Protein AF-A0A3D4XST3-F1 (afdb_monomer_lite)

Radius of gyration: 16.8 Å; chains: 1; bounding box: 38×19×47 Å

Sequence (71 aa):
MKPSIEQKLQNLCERHDEISALLSEPETQGNQNKFRSLSQEYAQISPLVDCYKRYEQLLDALSAAKDMAND

Structure (mmCIF, N/CA/C/O backbone):
d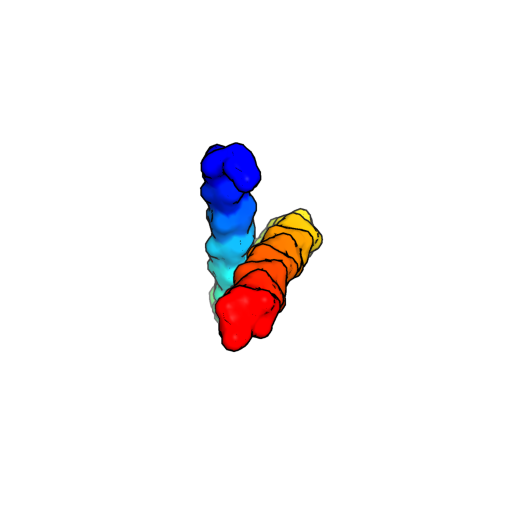ata_AF-A0A3D4XST3-F1
#
_entry.id   AF-A0A3D4XST3-F1
#
loop_
_atom_site.group_PDB
_atom_site.id
_atom_site.type_symbol
_atom_site.label_atom_id
_atom_site.label_alt_id
_atom_site.label_comp_id
_atom_site.label_asym_id
_atom_site.label_entity_id
_atom_site.label_seq_id
_atom_site.pdbx_PDB_ins_code
_atom_site.Cartn_x
_atom_site.Cartn_y
_atom_site.Cartn_z
_atom_site.occupancy
_atom_site.B_iso_or_equiv
_atom_site.auth_seq_id
_atom_site.auth_comp_id
_atom_site.auth_asym_id
_atom_site.auth_atom_id
_atom_site.pdbx_PDB_model_num
ATOM 1 N N . MET A 1 1 ? 18.320 0.601 -4.633 1.00 81.19 1 MET A N 1
ATOM 2 C CA . MET A 1 1 ? 18.033 1.444 -3.448 1.00 81.19 1 MET A CA 1
ATOM 3 C C . MET A 1 1 ? 18.926 0.989 -2.288 1.00 81.19 1 MET A C 1
ATOM 5 O O . MET A 1 1 ? 19.574 -0.040 -2.431 1.00 81.19 1 MET A O 1
ATOM 9 N N . LYS A 1 2 ? 19.049 1.727 -1.170 1.00 94.19 2 LYS A N 1
ATOM 10 C CA . LYS A 1 2 ? 19.689 1.148 0.031 1.00 94.19 2 LYS A CA 1
ATOM 11 C C . LYS A 1 2 ? 18.781 0.026 0.562 1.00 94.19 2 LYS A C 1
ATOM 13 O O . LYS A 1 2 ? 17.612 0.334 0.795 1.00 94.19 2 LYS A O 1
ATOM 18 N N . PRO A 1 3 ? 19.289 -1.192 0.834 1.00 94.00 3 PRO A N 1
ATOM 19 C CA . PRO A 1 3 ? 18.447 -2.315 1.269 1.00 94.00 3 PRO A CA 1
ATOM 20 C C . PRO A 1 3 ? 17.588 -2.002 2.503 1.00 94.00 3 PRO A C 1
ATOM 22 O O . PRO A 1 3 ? 16.435 -2.399 2.597 1.00 94.00 3 PRO A O 1
ATOM 25 N N . SER A 1 4 ? 18.116 -1.203 3.432 1.00 95.62 4 SER A N 1
ATOM 26 C CA . SER A 1 4 ? 17.393 -0.803 4.643 1.00 95.62 4 SER A CA 1
ATOM 27 C C . SER A 1 4 ? 16.228 0.162 4.405 1.00 95.62 4 SER A C 1
ATOM 29 O O . SER A 1 4 ? 15.331 0.237 5.240 1.00 95.62 4 SER A O 1
ATOM 31 N N . ILE A 1 5 ? 16.238 0.936 3.316 1.00 95.38 5 ILE A N 1
ATOM 32 C CA . ILE A 1 5 ? 15.112 1.808 2.942 1.00 95.38 5 ILE A CA 1
ATOM 33 C C . ILE A 1 5 ? 14.044 0.979 2.234 1.00 95.38 5 ILE A C 1
ATOM 35 O O . ILE A 1 5 ? 12.866 1.138 2.529 1.00 95.38 5 ILE A O 1
ATOM 39 N N . GLU A 1 6 ? 14.470 0.065 1.365 1.00 94.94 6 GLU A N 1
ATOM 40 C CA . GLU A 1 6 ? 13.601 -0.888 0.671 1.00 94.94 6 GLU A CA 1
ATOM 41 C C . GLU A 1 6 ? 12.760 -1.695 1.651 1.00 94.94 6 GLU A C 1
ATOM 43 O O . GLU A 1 6 ? 11.537 -1.639 1.612 1.00 94.94 6 GLU A O 1
ATOM 48 N N . GLN A 1 7 ? 13.412 -2.311 2.637 1.00 97.19 7 GLN A N 1
ATOM 49 C CA . GLN A 1 7 ? 12.727 -3.082 3.666 1.00 97.19 7 GLN A CA 1
ATOM 50 C C . GLN A 1 7 ? 11.720 -2.238 4.466 1.00 97.19 7 GLN A C 1
ATOM 52 O O . GLN A 1 7 ? 10.649 -2.715 4.823 1.00 97.19 7 GLN A O 1
ATOM 57 N N . LYS A 1 8 ? 12.025 -0.962 4.733 1.00 97.25 8 LYS A N 1
ATOM 58 C CA . LYS A 1 8 ? 11.083 -0.067 5.425 1.00 97.25 8 LYS A CA 1
ATOM 59 C C . LYS A 1 8 ? 9.855 0.250 4.576 1.00 97.25 8 LYS A C 1
ATOM 61 O O . LYS A 1 8 ? 8.762 0.325 5.125 1.00 97.25 8 LYS A O 1
ATOM 66 N N . LEU A 1 9 ? 10.030 0.458 3.273 1.00 97.38 9 LEU A N 1
ATOM 67 C CA . LEU A 1 9 ? 8.924 0.712 2.348 1.00 97.38 9 LEU A CA 1
ATOM 68 C C . LEU A 1 9 ? 8.067 -0.543 2.157 1.00 97.38 9 LEU A C 1
ATOM 70 O O . LEU A 1 9 ? 6.843 -0.434 2.169 1.00 97.38 9 LEU A O 1
ATOM 74 N N . GLN A 1 10 ? 8.691 -1.723 2.104 1.00 97.00 10 GLN A N 1
ATOM 75 C CA . GLN A 1 10 ? 7.989 -3.005 2.087 1.00 97.00 10 GLN A CA 1
ATOM 76 C C . GLN A 1 10 ? 7.100 -3.169 3.326 1.00 97.00 10 GLN A C 1
ATOM 78 O O . GLN A 1 10 ? 5.899 -3.388 3.199 1.00 97.00 10 GLN A O 1
ATOM 83 N N . ASN A 1 11 ? 7.659 -2.944 4.520 1.00 97.94 11 ASN A N 1
ATOM 84 C CA . ASN A 1 11 ? 6.902 -3.013 5.772 1.00 97.94 11 ASN A CA 1
ATOM 85 C C . ASN A 1 11 ? 5.734 -2.009 5.803 1.00 97.94 11 ASN A C 1
ATOM 87 O O . ASN A 1 11 ? 4.684 -2.297 6.371 1.00 97.94 11 ASN A O 1
ATOM 91 N N . LEU A 1 12 ? 5.897 -0.819 5.209 1.00 97.88 12 LEU A N 1
ATOM 92 C CA . LEU A 1 12 ? 4.806 0.155 5.092 1.00 97.88 12 LEU A CA 1
ATOM 93 C C . LEU A 1 12 ? 3.697 -0.331 4.151 1.00 97.88 12 LEU A C 1
ATOM 95 O O . LEU A 1 12 ? 2.528 -0.073 4.427 1.00 97.88 12 LEU A O 1
ATOM 99 N N . CYS A 1 13 ? 4.040 -1.042 3.076 1.00 98.12 13 CYS A N 1
ATOM 100 C CA . CYS A 1 13 ? 3.054 -1.657 2.187 1.00 98.12 13 CYS A CA 1
ATOM 101 C C . CYS A 1 13 ? 2.283 -2.773 2.898 1.00 98.12 13 CYS A C 1
ATOM 103 O O . CYS A 1 13 ? 1.057 -2.780 2.858 1.00 98.12 13 CYS A O 1
ATOM 105 N N . GLU A 1 14 ? 2.985 -3.652 3.616 1.00 98.31 14 GLU A N 1
ATOM 106 C CA . GLU A 1 14 ? 2.362 -4.707 4.426 1.00 98.31 14 GLU A CA 1
ATOM 107 C C . GLU A 1 14 ? 1.411 -4.113 5.472 1.00 98.31 14 GLU A C 1
ATOM 109 O O . GLU A 1 14 ? 0.268 -4.549 5.600 1.00 98.31 14 GLU A O 1
ATOM 114 N N . ARG A 1 15 ? 1.846 -3.053 6.165 1.00 98.31 15 ARG A N 1
ATOM 115 C CA . ARG A 1 15 ? 1.022 -2.341 7.145 1.00 98.31 15 ARG A CA 1
ATOM 116 C C . ARG A 1 15 ? -0.202 -1.682 6.510 1.00 98.31 15 ARG A C 1
ATOM 118 O O . ARG A 1 15 ? -1.280 -1.696 7.094 1.00 98.31 15 ARG A O 1
ATOM 125 N N . HIS A 1 16 ? -0.055 -1.100 5.326 1.00 98.62 16 HIS A N 1
ATOM 126 C CA . HIS A 1 16 ? -1.169 -0.507 4.591 1.00 98.62 16 HIS A CA 1
ATOM 127 C C . HIS A 1 16 ? -2.238 -1.541 4.23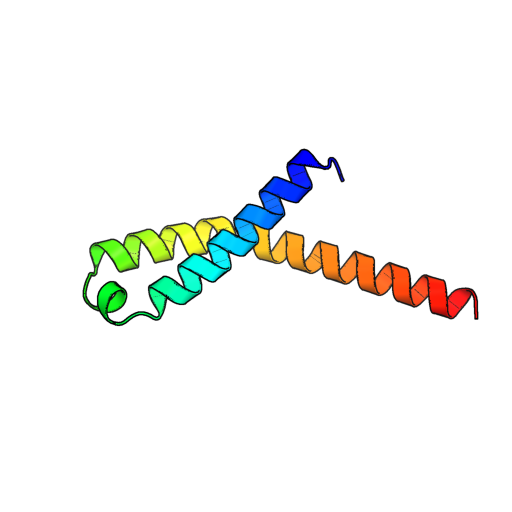6 1.00 98.62 16 HIS A C 1
ATOM 129 O O . HIS A 1 16 ? -3.428 -1.291 4.446 1.00 98.62 16 HIS A O 1
ATOM 135 N N . ASP A 1 17 ? -1.821 -2.711 3.762 1.00 98.25 17 ASP A N 1
ATOM 136 C CA . ASP A 1 17 ? -2.737 -3.791 3.406 1.00 98.25 17 ASP A CA 1
ATOM 137 C C . ASP A 1 17 ? -3.390 -4.404 4.662 1.00 98.25 17 ASP A C 1
ATOM 139 O O . ASP A 1 17 ? -4.598 -4.649 4.673 1.00 98.25 17 ASP A O 1
ATOM 143 N N . GLU A 1 18 ? -2.640 -4.537 5.764 1.00 98.50 18 GLU A N 1
ATOM 144 C CA . GLU A 1 18 ? -3.168 -4.933 7.078 1.00 98.50 18 GLU A CA 1
ATOM 145 C C . GLU A 1 18 ? -4.251 -3.960 7.570 1.00 98.50 18 GLU A C 1
ATOM 147 O O . GLU A 1 18 ? -5.341 -4.381 7.955 1.00 98.50 18 GLU A O 1
ATOM 152 N N . ILE A 1 19 ? -3.992 -2.648 7.532 1.00 98.50 19 ILE A N 1
ATOM 153 C CA . ILE A 1 19 ? -4.971 -1.642 7.961 1.00 98.50 19 ILE A CA 1
ATOM 154 C C . ILE A 1 19 ? -6.213 -1.678 7.068 1.00 98.50 19 ILE A C 1
ATOM 156 O O . ILE A 1 19 ? -7.327 -1.562 7.580 1.00 98.50 19 ILE A O 1
ATOM 160 N N . SER A 1 20 ? -6.043 -1.860 5.756 1.00 98.06 20 SER A N 1
ATOM 161 C CA . SER A 1 20 ? -7.162 -2.016 4.821 1.00 98.06 20 SER A CA 1
ATOM 162 C C . SER A 1 20 ? -8.065 -3.186 5.224 1.00 98.06 20 SER A C 1
ATOM 164 O O . SER A 1 20 ? -9.284 -3.026 5.335 1.00 98.06 20 SER A O 1
ATOM 166 N N . ALA A 1 21 ? -7.461 -4.337 5.540 1.00 98.31 21 ALA A N 1
ATOM 167 C CA . ALA A 1 21 ? -8.181 -5.505 6.031 1.00 98.31 21 ALA A CA 1
ATOM 168 C C . ALA A 1 21 ? -8.892 -5.205 7.360 1.00 98.31 21 ALA A C 1
ATOM 170 O O . ALA A 1 21 ? -10.101 -5.414 7.461 1.00 98.31 21 ALA A O 1
ATOM 171 N N . LEU A 1 22 ? -8.197 -4.616 8.338 1.00 98.25 22 LEU A N 1
ATOM 172 C CA . LEU A 1 22 ? -8.775 -4.257 9.638 1.00 98.25 22 LEU A CA 1
ATOM 173 C C . LEU A 1 22 ? -9.960 -3.290 9.510 1.00 98.25 22 LEU A C 1
ATOM 175 O O . LEU A 1 22 ? -10.940 -3.428 10.238 1.00 98.25 22 LEU A O 1
ATOM 179 N N . LEU A 1 23 ? -9.901 -2.315 8.598 1.00 98.12 23 LEU A N 1
ATOM 180 C CA . LEU A 1 23 ? -10.996 -1.369 8.339 1.00 98.12 23 LEU A CA 1
ATOM 181 C C . LEU A 1 23 ? -12.240 -2.043 7.731 1.00 98.12 23 LEU A C 1
ATOM 183 O O . LEU A 1 23 ? -13.353 -1.525 7.874 1.00 98.12 23 LEU A O 1
ATOM 187 N N . SER A 1 24 ? -12.071 -3.197 7.081 1.00 97.50 24 SER A N 1
ATOM 188 C CA . SER A 1 24 ? -13.173 -4.001 6.539 1.00 97.50 24 SER A CA 1
ATOM 189 C C . SER A 1 24 ? -13.862 -4.889 7.587 1.00 97.50 24 SER A C 1
ATOM 191 O O . SER A 1 24 ? -14.971 -5.367 7.348 1.00 97.50 24 SER A O 1
ATOM 193 N N . GLU A 1 25 ? -13.255 -5.076 8.763 1.00 98.06 25 GLU A N 1
ATOM 194 C CA . GLU A 1 25 ? -13.800 -5.932 9.8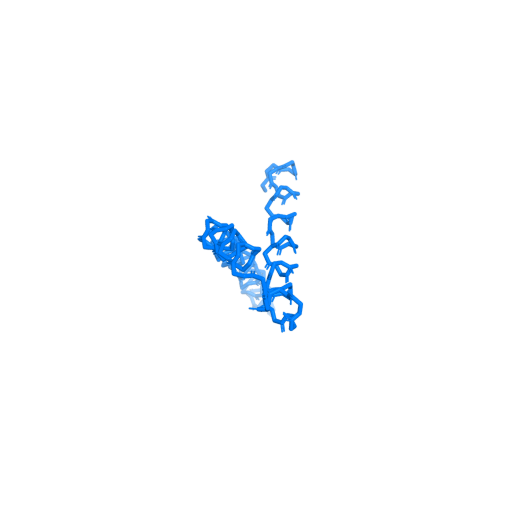18 1.00 98.06 25 GLU A CA 1
ATOM 195 C C . GLU A 1 25 ? -14.990 -5.280 10.551 1.00 98.06 25 GLU A C 1
ATOM 197 O O . GLU A 1 25 ? -14.883 -4.133 11.008 1.00 98.06 25 GLU A O 1
ATOM 202 N N . PRO A 1 26 ? -16.096 -6.018 10.788 1.00 97.75 26 PRO A N 1
ATOM 203 C CA . PRO A 1 26 ? -17.246 -5.516 11.544 1.00 97.75 26 PRO A CA 1
ATOM 204 C C . PRO A 1 26 ? -16.894 -5.027 12.955 1.00 97.75 26 PRO A C 1
ATOM 206 O O . PRO A 1 26 ? -17.452 -4.037 13.425 1.00 97.75 26 PRO A O 1
ATOM 209 N N . GLU A 1 27 ? -15.941 -5.680 13.627 1.00 96.56 27 GLU A N 1
ATOM 210 C CA . GLU A 1 27 ? -15.481 -5.280 14.964 1.00 96.56 27 GLU A CA 1
ATOM 211 C C . GLU A 1 27 ? -14.818 -3.898 14.958 1.00 96.56 27 GLU A C 1
ATOM 213 O O . GLU A 1 27 ? -15.002 -3.097 15.879 1.00 96.56 27 GLU A O 1
ATOM 218 N N . THR A 1 28 ? -14.064 -3.589 13.901 1.00 97.00 28 THR A N 1
ATOM 219 C CA . THR A 1 28 ? -13.443 -2.278 13.720 1.00 97.00 28 THR A CA 1
ATOM 220 C C . THR A 1 28 ? -14.482 -1.228 13.352 1.00 97.00 28 THR A C 1
ATOM 222 O O . THR A 1 28 ? -14.458 -0.138 13.920 1.00 97.00 28 THR A O 1
ATOM 225 N N . GLN A 1 29 ? -15.428 -1.554 12.469 1.00 95.69 29 GLN A N 1
ATOM 226 C CA . GLN A 1 29 ? -16.513 -0.647 12.077 1.00 95.69 29 GLN A CA 1
ATOM 227 C C . GLN A 1 29 ? -17.449 -0.313 13.248 1.00 95.69 29 GLN A C 1
ATOM 229 O O . GLN A 1 29 ? -17.913 0.820 13.364 1.00 95.69 29 GLN A O 1
ATOM 234 N N . GLY A 1 30 ? -17.674 -1.264 14.159 1.00 97.31 30 GLY A N 1
ATOM 235 C CA . GLY A 1 30 ? -18.440 -1.051 15.389 1.00 97.31 30 GLY A CA 1
ATOM 236 C C . GLY A 1 30 ? -17.728 -0.186 16.438 1.00 97.31 30 GLY A C 1
ATOM 237 O O . GLY A 1 30 ? -18.369 0.296 17.371 1.00 97.31 30 GLY A O 1
ATOM 238 N N . ASN A 1 31 ? -16.417 0.049 16.298 1.00 98.00 31 ASN A N 1
ATOM 239 C CA . ASN A 1 31 ? -15.625 0.865 17.215 1.00 98.00 31 ASN A CA 1
ATOM 240 C C . ASN A 1 31 ? -15.117 2.143 16.528 1.00 98.00 31 ASN A C 1
ATOM 242 O O . ASN A 1 31 ? -14.031 2.179 15.947 1.00 98.00 31 ASN A O 1
ATOM 246 N N . GLN A 1 32 ? -15.869 3.237 16.682 1.00 96.31 32 GLN A N 1
ATOM 247 C CA . GLN A 1 32 ? -15.586 4.524 16.035 1.00 96.31 32 GLN A CA 1
ATOM 248 C C . GLN A 1 32 ? -14.170 5.065 16.302 1.00 96.31 32 GLN A C 1
ATOM 250 O O . GLN A 1 32 ? -13.568 5.688 15.425 1.00 96.31 32 GLN A O 1
ATOM 255 N N . ASN A 1 33 ? -13.629 4.852 17.507 1.00 97.94 33 ASN A N 1
ATOM 256 C CA . ASN A 1 33 ? -12.288 5.322 17.858 1.00 97.94 33 ASN A CA 1
ATOM 257 C C . ASN A 1 33 ? -11.212 4.503 17.136 1.00 97.94 33 ASN A C 1
ATOM 259 O O . ASN A 1 33 ? -10.294 5.089 16.561 1.00 97.94 33 ASN A O 1
ATOM 263 N N . LYS A 1 34 ? -11.360 3.169 17.106 1.00 97.94 34 LYS A N 1
ATOM 264 C CA . LYS A 1 34 ? -10.465 2.266 16.365 1.00 97.94 34 LYS A CA 1
ATOM 265 C C . LYS A 1 34 ? -10.513 2.571 14.866 1.00 97.94 34 LYS A C 1
ATOM 267 O O . LYS A 1 34 ? -9.466 2.778 14.259 1.00 97.94 34 LYS A O 1
ATOM 272 N N . PHE A 1 35 ? -11.714 2.696 14.299 1.00 98.31 35 PHE A N 1
ATOM 273 C CA . PHE A 1 35 ? -11.914 3.033 12.889 1.00 98.31 35 PHE A CA 1
ATOM 274 C C . PHE A 1 35 ? -11.243 4.359 12.510 1.00 98.31 35 PHE A C 1
ATOM 276 O O . PHE A 1 35 ? -10.512 4.422 11.523 1.00 98.31 35 PHE A O 1
ATOM 283 N N . ARG A 1 36 ? -11.435 5.417 13.316 1.00 98.38 36 ARG A N 1
ATOM 284 C CA . ARG A 1 36 ? -10.820 6.731 13.068 1.00 98.38 36 ARG A CA 1
ATOM 285 C C . ARG A 1 36 ? -9.294 6.661 13.111 1.00 98.38 36 ARG A C 1
ATOM 287 O O . ARG A 1 36 ? -8.654 7.213 12.224 1.00 98.38 36 ARG A O 1
ATOM 294 N N . SER A 1 37 ? -8.732 5.992 14.118 1.00 98.44 37 SER A N 1
ATOM 295 C CA . SER A 1 37 ? -7.280 5.839 14.269 1.00 98.44 37 SER A CA 1
ATOM 296 C C . SER A 1 37 ? -6.668 5.119 13.067 1.00 98.44 37 SER A C 1
ATOM 298 O O . SER A 1 37 ? -5.719 5.617 12.468 1.00 98.44 37 SER A O 1
ATOM 300 N N . LEU A 1 38 ? -7.250 3.984 12.673 1.00 98.56 38 LEU A N 1
ATOM 301 C CA . LEU A 1 38 ? -6.789 3.198 11.527 1.00 98.56 38 LEU A CA 1
ATOM 302 C C . LEU A 1 38 ? -6.956 3.959 10.207 1.00 98.56 38 LEU A C 1
ATOM 304 O O . LEU A 1 38 ? -6.058 3.946 9.376 1.00 98.56 38 LEU A O 1
ATOM 308 N N . SER A 1 39 ? -8.057 4.693 10.033 1.00 98.31 39 SER A N 1
ATOM 309 C CA . SER A 1 39 ? -8.280 5.516 8.836 1.00 98.31 39 SER A CA 1
ATOM 310 C C . SER A 1 39 ? -7.240 6.633 8.696 1.00 98.31 39 SER A C 1
ATOM 312 O O . SER A 1 39 ? -6.794 6.931 7.590 1.00 98.31 39 SER A O 1
ATOM 314 N N . GLN A 1 40 ? -6.844 7.257 9.811 1.00 98.56 40 GLN A N 1
ATOM 315 C CA . GLN A 1 40 ? -5.798 8.283 9.820 1.00 98.56 40 GLN A CA 1
ATOM 316 C C . GLN A 1 40 ? -4.428 7.693 9.482 1.00 98.56 40 GLN A C 1
ATOM 318 O O . GLN A 1 40 ? -3.715 8.265 8.661 1.00 98.56 40 GLN A O 1
ATOM 323 N N . GLU A 1 41 ? -4.085 6.545 10.073 1.00 98.38 41 GLU A N 1
ATOM 324 C CA . GLU A 1 41 ? -2.839 5.834 9.775 1.00 98.38 41 GLU A CA 1
ATOM 325 C C . GLU A 1 41 ? -2.779 5.429 8.294 1.00 98.38 41 GLU A C 1
ATOM 327 O O . GLU A 1 41 ? -1.805 5.745 7.613 1.00 98.38 41 GLU A O 1
ATOM 332 N N . TYR A 1 42 ? -3.855 4.833 7.769 1.00 98.56 42 TYR A N 1
ATOM 333 C CA . TYR A 1 42 ? -3.990 4.467 6.356 1.00 98.56 42 TYR A CA 1
ATOM 334 C C . TYR A 1 42 ? -3.737 5.666 5.435 1.00 98.56 42 TYR A C 1
ATOM 336 O O . TYR A 1 42 ? -2.891 5.612 4.542 1.00 98.56 42 TYR A O 1
ATOM 344 N N . ALA A 1 43 ? -4.423 6.785 5.689 1.00 98.38 43 ALA A N 1
ATOM 345 C CA . ALA A 1 43 ? -4.277 8.002 4.897 1.00 98.38 43 ALA A CA 1
ATOM 346 C C . ALA A 1 43 ? -2.864 8.602 4.984 1.00 98.38 43 ALA A C 1
ATOM 348 O O . ALA A 1 43 ? -2.387 9.189 4.015 1.00 98.38 43 ALA A O 1
ATOM 349 N N . GLN A 1 44 ? -2.186 8.456 6.126 1.00 98.19 44 GLN A N 1
ATOM 350 C CA . GLN A 1 44 ? -0.828 8.958 6.315 1.00 98.19 44 GLN A CA 1
ATOM 351 C C . GLN A 1 44 ? 0.199 8.172 5.492 1.00 98.19 44 GLN A C 1
ATOM 353 O O . GLN A 1 44 ? 1.130 8.771 4.951 1.00 98.19 44 GLN A O 1
ATOM 358 N N . ILE A 1 45 ? 0.047 6.848 5.398 1.00 98.00 45 ILE A N 1
ATOM 359 C CA . ILE A 1 45 ? 1.023 5.984 4.717 1.00 98.00 45 ILE A CA 1
ATOM 360 C C . ILE A 1 45 ? 0.707 5.757 3.232 1.00 98.00 45 ILE A C 1
ATOM 362 O O . ILE A 1 45 ? 1.639 5.511 2.467 1.00 98.00 45 ILE A O 1
ATOM 366 N N . SER A 1 46 ? -0.556 5.901 2.803 1.00 98.19 46 SER A N 1
ATOM 367 C CA . SER A 1 46 ? -0.988 5.691 1.407 1.00 98.19 46 SER A CA 1
ATOM 368 C C . SER A 1 46 ? -0.109 6.421 0.381 1.00 98.19 46 SER A C 1
ATOM 370 O O . SER A 1 46 ? 0.372 5.758 -0.533 1.00 98.19 46 SER A O 1
ATOM 372 N N . PRO A 1 47 ? 0.243 7.718 0.535 1.00 98.31 47 PRO A N 1
ATOM 373 C CA . PRO A 1 47 ? 1.063 8.407 -0.464 1.00 98.31 47 PRO A CA 1
ATOM 374 C C . PRO A 1 47 ? 2.462 7.799 -0.640 1.00 98.31 47 PRO A C 1
ATOM 376 O O . PRO A 1 47 ? 3.021 7.837 -1.738 1.00 98.31 47 PRO A O 1
ATOM 379 N N . LEU A 1 48 ? 3.047 7.247 0.432 1.00 97.62 48 LEU A N 1
ATOM 380 C CA . LEU A 1 48 ? 4.346 6.574 0.357 1.00 97.62 48 LEU A CA 1
ATOM 38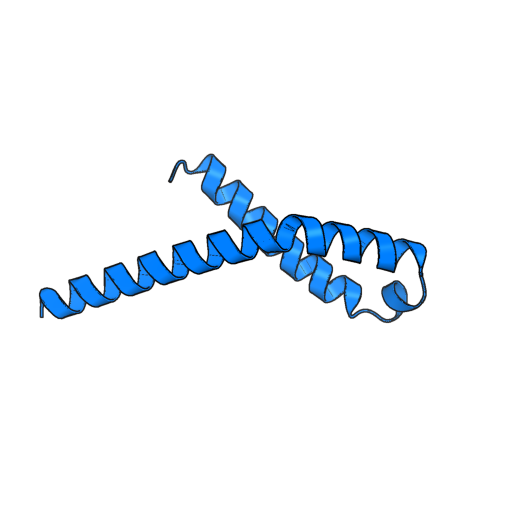1 C C . LEU A 1 48 ? 4.219 5.215 -0.330 1.00 97.62 48 LEU A C 1
ATOM 383 O O . LEU A 1 48 ? 5.053 4.887 -1.173 1.00 97.62 48 LEU A O 1
ATOM 387 N N . VAL A 1 49 ? 3.179 4.456 0.012 1.00 98.31 49 VAL A N 1
ATOM 388 C CA . VAL A 1 49 ? 2.886 3.151 -0.591 1.00 98.31 49 VAL A CA 1
ATOM 389 C C . VAL A 1 49 ? 2.603 3.298 -2.085 1.00 98.31 49 VAL A C 1
ATOM 391 O O . VAL A 1 49 ? 3.190 2.576 -2.885 1.00 98.31 49 VAL A O 1
ATOM 394 N N . ASP A 1 50 ? 1.796 4.281 -2.481 1.00 98.19 50 ASP A N 1
ATOM 395 C CA . ASP A 1 50 ? 1.477 4.561 -3.885 1.00 98.19 50 ASP A CA 1
ATOM 396 C C . ASP A 1 50 ? 2.731 4.934 -4.686 1.00 98.19 50 ASP A C 1
ATOM 398 O O . ASP A 1 50 ? 2.945 4.457 -5.804 1.00 98.19 50 ASP A O 1
ATOM 402 N N . CYS A 1 51 ? 3.597 5.765 -4.100 1.00 98.12 51 CYS A N 1
ATOM 403 C CA . CYS A 1 51 ? 4.868 6.141 -4.709 1.00 98.12 51 CYS A CA 1
ATOM 404 C C . CYS A 1 51 ? 5.790 4.927 -4.893 1.00 98.12 51 CYS A C 1
ATOM 406 O O . CYS A 1 51 ? 6.381 4.757 -5.961 1.00 98.12 51 CYS A O 1
ATOM 408 N N . TYR A 1 52 ? 5.885 4.065 -3.878 1.00 98.00 52 TYR A N 1
ATOM 409 C CA . TYR A 1 52 ? 6.729 2.877 -3.928 1.00 98.00 52 TYR A CA 1
ATOM 410 C C . TYR A 1 52 ? 6.210 1.834 -4.926 1.00 98.00 52 TYR A C 1
ATOM 412 O O . TYR A 1 52 ? 6.969 1.406 -5.791 1.00 98.00 52 TYR A O 1
ATOM 420 N N . LYS A 1 53 ? 4.906 1.532 -4.920 1.00 97.69 53 LYS A N 1
ATOM 421 C CA . LYS A 1 53 ? 4.283 0.635 -5.909 1.00 97.69 53 LYS A CA 1
ATOM 422 C C . LYS A 1 53 ? 4.497 1.134 -7.341 1.00 97.69 53 LYS A C 1
ATOM 424 O O . LYS A 1 53 ? 4.791 0.351 -8.241 1.00 97.69 53 LYS A O 1
ATOM 429 N N . ARG A 1 54 ? 4.413 2.451 -7.570 1.00 98.25 54 ARG A N 1
ATOM 430 C CA . ARG A 1 54 ? 4.720 3.045 -8.881 1.00 98.25 54 ARG A CA 1
ATOM 431 C C . ARG A 1 54 ? 6.194 2.893 -9.257 1.00 98.25 54 ARG A C 1
ATOM 433 O O . ARG A 1 54 ? 6.502 2.687 -10.428 1.00 98.25 54 ARG A O 1
ATOM 440 N N . TYR A 1 55 ? 7.103 3.028 -8.295 1.00 97.25 55 TYR A N 1
ATOM 441 C CA . TYR A 1 55 ? 8.526 2.791 -8.522 1.00 97.25 55 TYR A CA 1
ATOM 442 C C . TYR A 1 55 ? 8.791 1.343 -8.950 1.00 97.25 55 TYR A C 1
ATOM 444 O O . TYR A 1 55 ? 9.474 1.140 -9.951 1.00 97.25 55 TYR A O 1
ATOM 452 N N . GLU A 1 56 ? 8.204 0.362 -8.262 1.00 96.62 56 GLU A N 1
ATOM 453 C CA . GLU A 1 56 ? 8.320 -1.058 -8.619 1.00 96.62 56 GLU A CA 1
ATOM 454 C C . GLU A 1 56 ? 7.792 -1.326 -10.035 1.00 96.62 56 GLU A C 1
ATOM 456 O O . GLU A 1 56 ? 8.512 -1.865 -10.871 1.00 96.62 56 GLU A O 1
ATOM 461 N N . GLN A 1 57 ? 6.603 -0.812 -10.367 1.00 97.94 57 GLN A N 1
ATOM 462 C CA . GLN A 1 57 ? 6.038 -0.923 -11.719 1.00 97.94 57 GLN A CA 1
ATOM 463 C C . GLN A 1 57 ? 6.954 -0.343 -12.807 1.00 97.94 57 GLN A C 1
ATOM 465 O O . GLN A 1 57 ? 7.038 -0.882 -13.910 1.00 97.94 57 GLN A O 1
ATOM 470 N N . LEU A 1 58 ? 7.638 0.771 -12.525 1.00 98.06 58 LEU A N 1
ATOM 471 C CA . LEU A 1 58 ? 8.585 1.371 -13.467 1.00 98.06 58 LEU A CA 1
ATOM 472 C C . LEU A 1 58 ? 9.847 0.521 -13.639 1.00 98.06 58 LEU A C 1
ATOM 474 O O . LEU A 1 58 ? 10.393 0.485 -14.742 1.00 98.06 58 LEU A O 1
ATOM 478 N N . LEU A 1 59 ? 10.319 -0.146 -12.582 1.00 96.88 59 LEU A N 1
ATOM 479 C CA . LEU A 1 59 ? 11.439 -1.081 -12.681 1.00 96.88 59 LEU A CA 1
ATOM 480 C C . LEU A 1 59 ? 11.073 -2.294 -13.535 1.00 96.88 59 LEU A C 1
ATOM 482 O O . LEU A 1 59 ? 11.852 -2.654 -14.418 1.00 96.88 59 LEU A O 1
ATOM 486 N N . ASP A 1 60 ? 9.886 -2.860 -13.326 1.00 97.81 60 ASP A N 1
ATOM 487 C CA . ASP A 1 60 ? 9.390 -3.994 -14.108 1.00 97.81 60 ASP A CA 1
ATOM 488 C C . ASP A 1 60 ? 9.237 -3.616 -15.585 1.00 97.81 60 ASP A C 1
ATOM 490 O O . ASP A 1 60 ? 9.737 -4.313 -16.469 1.00 97.81 60 ASP A O 1
ATOM 494 N N . ALA A 1 61 ? 8.626 -2.459 -15.864 1.00 98.00 61 ALA A N 1
ATOM 495 C CA . ALA A 1 61 ? 8.487 -1.941 -17.223 1.00 98.00 61 ALA A CA 1
ATOM 496 C C . ALA A 1 61 ? 9.849 -1.682 -17.888 1.00 98.00 61 ALA A C 1
ATOM 498 O O . ALA A 1 61 ? 10.030 -1.971 -19.072 1.00 98.00 61 ALA A O 1
ATOM 499 N N . LEU A 1 62 ? 10.822 -1.157 -17.135 1.00 97.81 62 LEU A N 1
ATOM 500 C CA . LEU A 1 62 ? 12.183 -0.955 -17.625 1.00 97.81 62 LEU A CA 1
ATOM 501 C C . LEU A 1 62 ? 12.876 -2.285 -17.935 1.00 97.81 62 LEU A C 1
ATOM 503 O O . LEU A 1 62 ? 13.599 -2.359 -18.927 1.00 97.81 62 LEU A O 1
ATOM 507 N N . SER A 1 63 ? 12.691 -3.308 -17.096 1.00 97.38 63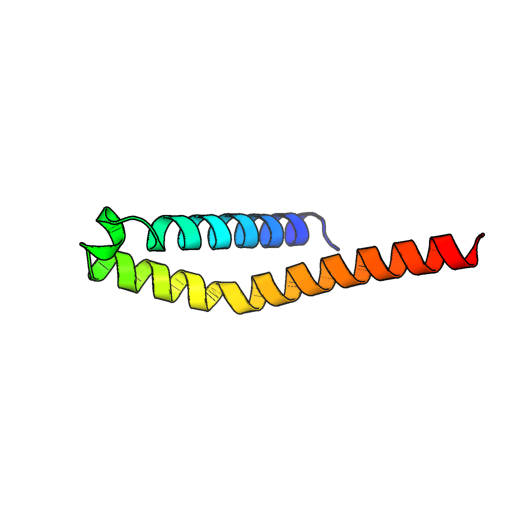 SER A N 1
ATOM 508 C CA . SER A 1 63 ? 13.238 -4.644 -17.344 1.00 97.38 63 SER A CA 1
ATOM 509 C C . SER A 1 63 ? 12.648 -5.232 -18.620 1.00 97.38 63 SER A C 1
ATOM 511 O O . SER A 1 63 ? 13.394 -5.542 -19.542 1.00 97.38 63 SER A O 1
ATOM 513 N N . ALA A 1 64 ? 11.318 -5.254 -18.732 1.00 97.25 64 ALA A N 1
ATOM 514 C CA . ALA A 1 64 ? 10.625 -5.776 -19.905 1.00 97.25 64 ALA A CA 1
ATOM 515 C C . ALA A 1 64 ? 11.047 -5.062 -21.201 1.00 97.25 64 ALA A C 1
ATOM 517 O O . ALA A 1 64 ? 11.301 -5.706 -22.214 1.00 97.25 64 ALA A O 1
ATOM 518 N N . ALA A 1 65 ? 11.185 -3.731 -21.173 1.00 97.44 65 ALA A N 1
ATOM 519 C CA . ALA A 1 65 ? 11.639 -2.968 -22.335 1.00 97.44 65 ALA A CA 1
ATOM 520 C C . ALA A 1 65 ? 13.086 -3.294 -22.743 1.00 97.44 65 ALA A C 1
ATOM 522 O O . ALA A 1 65 ? 13.409 -3.254 -23.928 1.00 97.44 65 ALA A O 1
ATOM 523 N N . LYS A 1 66 ? 13.965 -3.602 -21.779 1.00 97.12 66 LYS A N 1
ATOM 524 C CA . LYS A 1 66 ? 15.340 -4.034 -22.066 1.00 97.12 66 LYS A CA 1
ATOM 525 C C . LYS A 1 66 ? 15.377 -5.431 -22.659 1.00 97.12 66 LYS A C 1
ATOM 527 O O . LYS A 1 66 ? 16.147 -5.644 -23.586 1.00 97.12 66 LYS A O 1
ATOM 532 N N . ASP A 1 67 ? 14.562 -6.343 -22.142 1.00 97.06 67 ASP A N 1
ATOM 533 C CA . ASP A 1 67 ? 14.475 -7.707 -22.660 1.00 97.06 67 ASP A CA 1
ATOM 534 C C . ASP A 1 67 ? 14.012 -7.674 -24.124 1.00 97.06 67 ASP A C 1
ATOM 536 O O . ASP A 1 67 ? 14.721 -8.164 -24.994 1.00 97.06 67 ASP 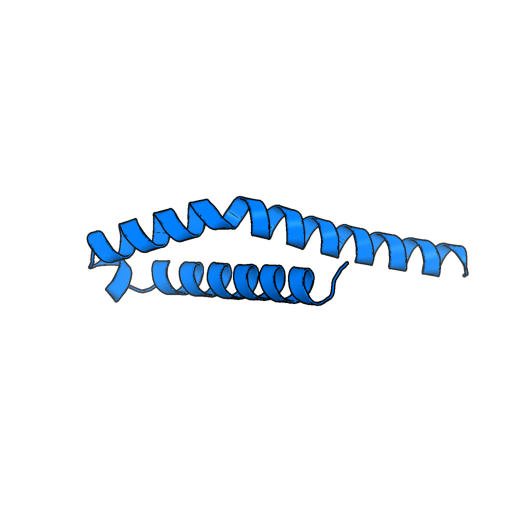A O 1
ATOM 540 N N . MET A 1 68 ? 12.943 -6.925 -24.425 1.00 95.56 68 MET A N 1
ATOM 541 C CA . MET A 1 68 ? 12.461 -6.719 -25.800 1.00 95.56 68 MET A CA 1
ATOM 542 C C . MET A 1 68 ? 13.481 -6.065 -26.742 1.00 95.56 68 MET A C 1
ATOM 544 O O . MET A 1 68 ? 13.405 -6.262 -27.948 1.00 95.56 68 MET A O 1
ATOM 548 N N . ALA A 1 69 ? 14.378 -5.217 -26.230 1.00 96.12 69 ALA A N 1
ATOM 549 C CA . ALA A 1 69 ? 15.403 -4.562 -27.046 1.00 96.12 69 ALA A CA 1
ATOM 550 C C . ALA A 1 69 ? 16.611 -5.469 -27.336 1.00 96.12 69 ALA A C 1
ATOM 552 O O . ALA A 1 69 ? 17.406 -5.148 -28.220 1.00 96.12 69 ALA A O 1
ATOM 553 N N . ASN A 1 70 ? 16.773 -6.542 -26.559 1.00 92.44 70 ASN A N 1
ATOM 554 C CA . ASN A 1 70 ? 17.833 -7.534 -26.721 1.00 92.44 70 ASN A CA 1
ATOM 555 C C . ASN A 1 70 ? 17.372 -8.785 -27.494 1.00 92.44 70 ASN A C 1
ATOM 557 O O . ASN A 1 70 ? 18.221 -9.625 -27.801 1.00 92.44 70 ASN A O 1
ATOM 561 N N . ASP A 1 71 ? 16.073 -8.893 -27.788 1.00 70.69 71 ASP A N 1
ATOM 562 C CA . ASP A 1 71 ? 15.465 -9.871 -28.703 1.00 70.69 71 ASP A CA 1
ATOM 563 C C . ASP A 1 71 ? 15.603 -9.436 -30.177 1.00 70.69 71 ASP A C 1
ATOM 565 O O . ASP A 1 71 ? 15.854 -10.320 -31.033 1.00 70.69 71 ASP A O 1
#

Foldseek 3Di:
DPVVVVVVLVVLLVLLVVLVVLLPDPVCVVDPVSNVVSVVSNVVSVVSNVVVVVVVVVVVVVVVVVVVVVD

Secondary structure (DSSP, 8-state):
--HHHHHHHHHHHHHHHHHHHHHHSHHHHT-HHHHHHHHHHHHHHHHHHHHHHHHHHHHHHHHHHHHHHH-

pLDDT: mean 96.87, std 3.86, range [70.69, 98.62]